Protein AF-A0A7S0IWP4-F1 (afdb_monomer_lite)

Structure (mmCIF, N/CA/C/O backbone):
data_AF-A0A7S0IWP4-F1
#
_entry.id   AF-A0A7S0IWP4-F1
#
loop_
_atom_site.group_PDB
_atom_site.id
_atom_site.type_symbol
_atom_site.label_atom_id
_atom_site.label_alt_id
_atom_site.label_comp_id
_atom_site.label_asym_id
_atom_site.label_entity_id
_atom_site.label_seq_id
_atom_site.pdbx_PDB_ins_code
_atom_site.Cartn_x
_atom_site.Cartn_y
_atom_site.Cartn_z
_atom_site.occupancy
_atom_site.B_iso_or_equiv
_atom_site.auth_seq_id
_atom_site.auth_comp_id
_atom_site.auth_asym_id
_atom_site.auth_atom_id
_atom_site.pdbx_PDB_model_num
ATOM 1 N N . ALA A 1 1 ? -5.645 -19.654 -16.269 1.00 61.12 1 ALA A N 1
ATOM 2 C CA . ALA A 1 1 ? -4.398 -18.995 -15.833 1.00 61.12 1 ALA A CA 1
ATOM 3 C C . ALA A 1 1 ? -4.780 -17.759 -15.029 1.00 61.12 1 ALA A C 1
ATOM 5 O O . ALA A 1 1 ? -5.712 -17.080 -15.443 1.00 61.12 1 ALA A O 1
ATOM 6 N N . GLY A 1 2 ? -4.152 -17.516 -13.877 1.00 79.88 2 GLY A N 1
ATOM 7 C CA . GLY A 1 2 ? -4.369 -16.285 -13.110 1.00 79.88 2 GLY A CA 1
ATOM 8 C C . GLY A 1 2 ? -3.526 -15.138 -13.669 1.00 79.88 2 GLY A C 1
ATOM 9 O O . GLY A 1 2 ? -2.443 -15.378 -14.198 1.00 79.88 2 GLY A O 1
ATOM 10 N N . SER A 1 3 ? -4.026 -13.908 -13.569 1.00 85.56 3 SER A N 1
ATOM 11 C CA . SER A 1 3 ? -3.249 -12.690 -13.808 1.00 85.56 3 SER A CA 1
ATOM 12 C C . SER A 1 3 ? -2.640 -12.207 -12.494 1.00 85.56 3 SER A C 1
ATOM 14 O O . SER A 1 3 ? -3.336 -12.160 -11.480 1.00 85.56 3 SER A O 1
ATOM 16 N N . TYR A 1 4 ? -1.366 -11.825 -12.523 1.00 89.62 4 TYR A N 1
ATOM 17 C CA . TYR A 1 4 ? -0.679 -11.214 -11.387 1.00 89.62 4 TYR A CA 1
ATOM 18 C C . TYR A 1 4 ? -0.465 -9.729 -11.655 1.00 89.62 4 TYR A C 1
ATOM 20 O O . TYR A 1 4 ? -0.148 -9.342 -12.780 1.00 89.62 4 TYR A O 1
ATOM 28 N N . SER A 1 5 ? -0.586 -8.929 -10.602 1.00 94.25 5 SER A N 1
ATOM 29 C CA . SER A 1 5 ? -0.200 -7.523 -10.603 1.00 94.25 5 SER A CA 1
ATOM 30 C C . SER A 1 5 ? 0.660 -7.239 -9.378 1.00 94.25 5 SER A C 1
ATOM 32 O O . SER A 1 5 ? 0.573 -7.933 -8.365 1.00 94.25 5 SER A O 1
ATOM 34 N N . TYR A 1 6 ? 1.488 -6.210 -9.472 1.00 95.31 6 TYR A N 1
ATOM 35 C CA . TYR A 1 6 ? 2.492 -5.860 -8.483 1.00 95.31 6 TYR A CA 1
ATOM 36 C C . TYR A 1 6 ? 2.232 -4.465 -7.925 1.00 95.31 6 TYR A C 1
ATOM 38 O O . TYR A 1 6 ? 1.879 -3.546 -8.664 1.00 95.31 6 TYR A O 1
ATOM 46 N N . LEU A 1 7 ? 2.406 -4.314 -6.615 1.00 96.25 7 LEU A N 1
ATOM 47 C CA . LEU A 1 7 ? 2.193 -3.053 -5.916 1.00 96.25 7 LEU A CA 1
ATOM 48 C C . LEU A 1 7 ? 3.301 -2.052 -6.259 1.00 96.25 7 LEU A C 1
ATOM 50 O O . LEU A 1 7 ? 4.477 -2.324 -6.014 1.00 96.25 7 LEU A O 1
ATOM 54 N N . VAL A 1 8 ? 2.918 -0.885 -6.773 1.00 97.75 8 VAL A N 1
ATOM 55 C CA . VAL A 1 8 ? 3.827 0.230 -7.049 1.00 97.75 8 VAL A CA 1
ATOM 56 C C . VAL A 1 8 ? 3.355 1.462 -6.290 1.00 97.75 8 VAL A C 1
ATOM 58 O O . VAL A 1 8 ? 2.296 2.011 -6.582 1.00 97.75 8 VAL A O 1
ATOM 61 N N . ILE A 1 9 ? 4.149 1.897 -5.317 1.00 96.12 9 ILE A N 1
ATOM 62 C CA . ILE A 1 9 ? 3.943 3.146 -4.578 1.00 96.12 9 ILE A CA 1
ATOM 63 C C . ILE A 1 9 ? 4.355 4.328 -5.454 1.00 96.12 9 ILE A C 1
ATOM 65 O O . ILE A 1 9 ? 5.438 4.323 -6.045 1.00 96.12 9 ILE A O 1
ATOM 69 N N . SER A 1 10 ? 3.482 5.328 -5.534 1.00 92.19 10 SER A N 1
ATOM 70 C CA . SER A 1 10 ? 3.659 6.535 -6.338 1.00 92.19 10 SER A CA 1
ATOM 71 C C . SER A 1 10 ? 3.935 7.756 -5.452 1.00 92.19 10 SER A C 1
ATOM 73 O O . SER A 1 10 ? 4.637 7.654 -4.451 1.00 92.19 10 SER A O 1
ATOM 75 N N . THR A 1 11 ? 3.418 8.929 -5.832 1.00 93.12 11 THR A N 1
ATOM 76 C CA . THR A 1 11 ? 3.561 10.195 -5.100 1.00 93.12 11 THR A CA 1
ATOM 77 C C . THR A 1 11 ? 3.241 10.043 -3.619 1.00 93.12 11 THR A C 1
ATOM 79 O O . THR A 1 11 ? 2.186 9.507 -3.277 1.00 93.12 11 THR A O 1
ATOM 82 N N . CYS A 1 12 ? 4.131 10.559 -2.773 1.00 92.75 12 CYS A N 1
ATOM 83 C CA . CYS A 1 12 ? 4.017 10.509 -1.324 1.00 92.75 12 CYS A CA 1
ATOM 84 C C . CYS A 1 12 ? 4.085 11.907 -0.719 1.00 92.75 12 CYS A C 1
ATOM 86 O O . CYS A 1 12 ? 4.930 12.711 -1.112 1.00 92.75 12 CYS A O 1
ATOM 88 N N . ASP A 1 13 ? 3.240 12.135 0.275 1.00 94.81 13 ASP A N 1
ATOM 89 C CA . ASP A 1 13 ? 3.350 13.205 1.254 1.00 94.81 13 ASP A CA 1
ATOM 90 C C . ASP A 1 13 ? 3.877 12.595 2.560 1.00 94.81 13 ASP A C 1
ATOM 92 O O . ASP A 1 13 ? 3.278 11.670 3.116 1.00 94.81 13 ASP A O 1
ATOM 96 N N . VAL A 1 14 ? 5.053 13.037 3.000 1.00 92.12 14 VAL A N 1
ATOM 97 C CA . VAL A 1 14 ? 5.791 12.444 4.121 1.00 92.12 14 VAL A CA 1
ATOM 98 C C . VAL A 1 14 ? 5.967 13.503 5.197 1.00 92.12 14 VAL A C 1
ATOM 100 O O . VAL A 1 14 ? 6.360 14.632 4.904 1.00 92.12 14 VAL A O 1
ATOM 103 N N . SER A 1 15 ? 5.711 13.129 6.451 1.00 88.81 15 SER A N 1
ATOM 104 C CA . SER A 1 15 ? 5.910 14.003 7.603 1.00 88.81 15 SER A C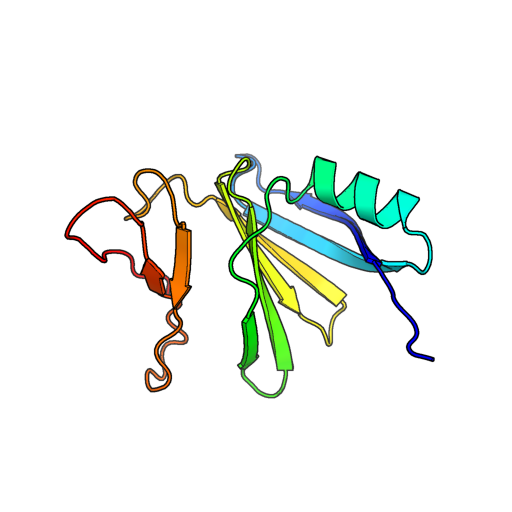A 1
ATOM 105 C C . SER A 1 15 ? 7.354 14.514 7.675 1.00 88.81 15 SER A C 1
ATOM 107 O O . SER A 1 15 ? 8.295 13.846 7.243 1.00 88.81 15 SER A O 1
ATOM 109 N N . GLY A 1 16 ? 7.558 15.692 8.273 1.00 85.94 16 GLY A N 1
ATOM 110 C CA . GLY A 1 16 ? 8.892 16.299 8.378 1.00 85.94 16 GLY A CA 1
ATOM 111 C C . GLY A 1 16 ? 9.924 15.445 9.131 1.00 85.94 16 GLY A C 1
ATOM 112 O O . GLY A 1 16 ? 11.122 15.608 8.916 1.00 85.94 16 GLY A O 1
ATOM 113 N N . ASP A 1 17 ? 9.475 14.515 9.980 1.00 83.12 17 ASP A N 1
ATOM 114 C CA . ASP A 1 17 ? 10.320 13.550 10.694 1.00 83.12 17 ASP A CA 1
ATOM 115 C C . ASP A 1 17 ? 10.503 12.208 9.952 1.00 83.12 17 ASP A C 1
ATOM 117 O O . ASP A 1 17 ? 11.236 11.338 10.422 1.00 83.12 17 ASP A O 1
ATOM 121 N N . GLY A 1 18 ? 9.848 12.016 8.801 1.00 84.75 18 GLY A N 1
ATOM 122 C CA . GLY A 1 18 ? 9.942 10.807 7.981 1.00 84.75 18 GLY A CA 1
ATOM 123 C C . GLY A 1 18 ? 9.305 9.555 8.591 1.00 84.75 18 GLY A C 1
ATOM 124 O O . GLY A 1 18 ? 9.473 8.454 8.044 1.00 84.75 18 GLY A O 1
ATOM 125 N N . LYS A 1 19 ? 8.606 9.698 9.724 1.00 82.88 19 LYS A N 1
ATOM 126 C CA . LYS A 1 19 ? 8.025 8.578 10.471 1.00 82.88 19 LYS A CA 1
ATOM 127 C C . LYS A 1 19 ? 6.639 8.201 9.993 1.00 82.88 19 LYS A C 1
ATOM 129 O O . LYS A 1 19 ? 6.246 7.062 10.208 1.00 82.88 19 LYS A O 1
ATOM 134 N N . SER A 1 20 ? 5.912 9.092 9.340 1.00 87.06 20 SER A N 1
ATOM 135 C CA . SER A 1 20 ? 4.599 8.788 8.787 1.00 87.06 20 SER A CA 1
ATOM 136 C C . SER A 1 20 ? 4.393 9.472 7.446 1.00 87.06 20 SER A C 1
ATOM 138 O O . SER A 1 20 ? 5.161 10.340 7.028 1.00 87.06 20 SER A O 1
ATOM 140 N N . GLY A 1 21 ? 3.372 9.037 6.725 1.00 92.12 21 GLY A N 1
ATOM 141 C CA . GLY A 1 21 ? 3.015 9.656 5.464 1.00 92.12 21 GLY A CA 1
ATOM 142 C C . GLY A 1 21 ? 1.881 8.936 4.764 1.00 92.12 21 GLY A C 1
ATOM 143 O O . GLY A 1 21 ? 1.449 7.854 5.173 1.00 92.12 21 GLY A O 1
ATOM 144 N N . SER A 1 22 ? 1.431 9.556 3.682 1.00 94.12 22 SER A N 1
ATOM 145 C CA . SER A 1 22 ? 0.432 9.012 2.777 1.00 94.12 22 SER A CA 1
ATOM 146 C C . SER A 1 22 ? 0.978 9.008 1.357 1.00 94.12 22 SER A C 1
ATOM 148 O O . SER A 1 22 ? 1.630 9.956 0.928 1.00 94.12 22 SER A O 1
ATOM 150 N N . CYS A 1 23 ? 0.726 7.938 0.618 1.00 96.12 23 CYS A N 1
ATOM 151 C CA . CYS A 1 23 ? 1.132 7.796 -0.769 1.00 96.12 23 CYS A CA 1
ATOM 152 C C . CYS A 1 23 ? -0.041 7.331 -1.628 1.00 96.12 23 CYS A C 1
ATOM 154 O O . CYS A 1 23 ? -0.945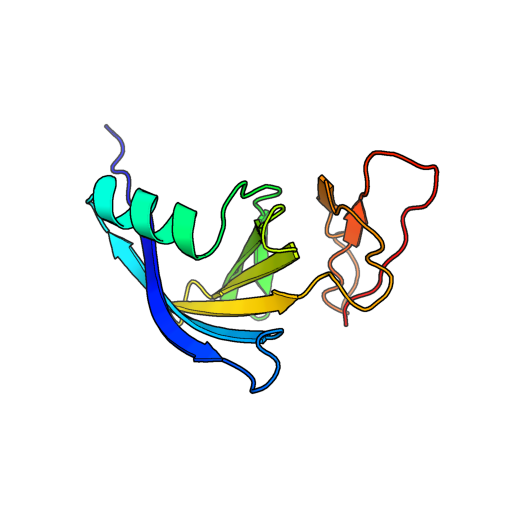 6.649 -1.152 1.00 96.12 23 CYS A O 1
ATOM 156 N N . GLY A 1 24 ? 0.012 7.611 -2.926 1.00 97.25 24 GLY A N 1
ATOM 157 C CA . GLY A 1 24 ? -0.758 6.837 -3.900 1.00 97.25 24 GLY A CA 1
ATOM 158 C C . GLY A 1 24 ? -0.107 5.475 -4.155 1.00 97.25 24 GLY A C 1
ATOM 159 O O . GLY A 1 24 ? 1.099 5.302 -3.944 1.00 97.25 24 GLY A O 1
ATOM 160 N N . PHE A 1 25 ? -0.882 4.512 -4.647 1.00 97.12 25 PHE A N 1
ATOM 161 C CA . PHE A 1 25 ? -0.330 3.293 -5.230 1.00 97.12 25 PHE A CA 1
ATOM 162 C C . PHE A 1 25 ? -1.119 2.842 -6.457 1.00 97.12 25 PHE A C 1
ATOM 164 O O . PHE A 1 25 ? -2.283 3.187 -6.638 1.00 97.12 25 PHE A O 1
ATOM 171 N N . VAL A 1 26 ? -0.484 2.024 -7.292 1.00 96.69 26 VAL A N 1
ATOM 172 C CA . VAL A 1 26 ? -1.110 1.372 -8.445 1.00 96.69 26 VAL A CA 1
ATOM 173 C C . VAL A 1 26 ? -0.709 -0.098 -8.527 1.00 96.69 26 VAL A C 1
ATOM 175 O O . VAL A 1 26 ? 0.315 -0.515 -7.981 1.00 96.69 26 VAL A O 1
ATOM 178 N N . TRP A 1 27 ? -1.516 -0.884 -9.236 1.00 95.44 27 TRP A N 1
ATOM 179 C CA . TRP A 1 27 ? -1.213 -2.271 -9.578 1.00 95.44 27 TRP A CA 1
ATOM 180 C C . TRP A 1 27 ? -0.594 -2.325 -10.978 1.00 95.44 27 TRP A C 1
ATOM 182 O O . TRP A 1 27 ? -1.285 -2.106 -11.971 1.00 95.44 27 TRP A O 1
ATOM 192 N N . SER A 1 28 ? 0.705 -2.605 -11.065 1.00 95.94 28 SER A N 1
ATOM 193 C CA . SER A 1 28 ? 1.428 -2.743 -12.336 1.00 95.94 28 SER A CA 1
ATOM 194 C C . SER A 1 28 ? 1.459 -4.199 -12.798 1.00 95.94 28 SER A C 1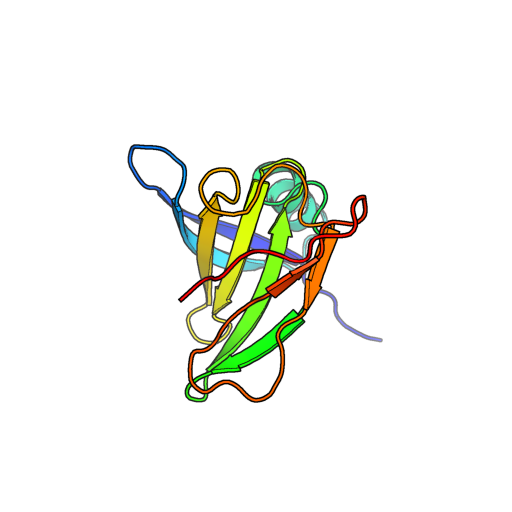
ATOM 196 O O . SER A 1 28 ? 1.597 -5.105 -11.984 1.00 95.94 28 SER A O 1
ATOM 198 N N . ALA A 1 29 ? 1.396 -4.450 -14.105 1.00 95.81 29 ALA A N 1
ATOM 199 C CA . ALA A 1 29 ? 1.670 -5.780 -14.663 1.00 95.81 29 ALA A CA 1
ATOM 200 C C . ALA A 1 29 ? 3.183 -6.089 -14.743 1.00 95.81 29 ALA A C 1
ATOM 202 O O . ALA A 1 29 ? 3.580 -7.224 -15.005 1.00 95.81 29 ALA A O 1
ATOM 203 N N . SER A 1 30 ? 4.039 -5.085 -14.523 1.00 96.12 30 SER A N 1
ATOM 204 C CA . SER A 1 30 ? 5.495 -5.217 -14.562 1.00 96.12 30 SER A CA 1
ATOM 205 C C . SER A 1 30 ? 6.037 -5.698 -13.218 1.00 96.12 30 SER A C 1
ATOM 207 O O . SER A 1 30 ? 5.976 -4.989 -12.211 1.00 96.12 30 SER A O 1
ATOM 209 N N . TYR A 1 31 ? 6.643 -6.886 -13.217 1.00 95.38 31 TYR A N 1
ATOM 210 C CA . TYR A 1 31 ? 7.383 -7.390 -12.057 1.00 95.38 31 TYR A CA 1
ATOM 211 C C . TYR A 1 31 ? 8.519 -6.443 -11.652 1.00 95.38 31 TYR A C 1
ATOM 213 O O . TYR A 1 31 ? 8.771 -6.254 -10.465 1.00 95.38 31 TYR A O 1
ATOM 221 N N . ALA A 1 32 ? 9.203 -5.840 -12.630 1.00 96.94 32 ALA A N 1
ATOM 222 C CA . ALA A 1 32 ? 10.348 -4.973 -12.374 1.00 96.94 32 ALA A CA 1
ATOM 223 C C . ALA A 1 32 ? 9.948 -3.721 -11.577 1.00 96.94 32 ALA A C 1
ATOM 225 O O . ALA A 1 32 ? 10.629 -3.377 -10.610 1.00 96.94 32 ALA A O 1
ATOM 226 N N . ASP A 1 33 ? 8.817 -3.101 -11.923 1.00 96.62 33 ASP A N 1
ATOM 227 C CA . ASP A 1 33 ? 8.310 -1.910 -11.228 1.00 96.62 33 ASP A CA 1
ATOM 228 C C . ASP A 1 33 ? 7.919 -2.259 -9.791 1.00 96.62 33 ASP A C 1
ATOM 230 O O . ASP A 1 33 ? 8.291 -1.564 -8.843 1.00 96.62 33 ASP A O 1
ATOM 234 N N . GLY A 1 34 ? 7.222 -3.386 -9.621 1.00 96.00 34 GLY A N 1
ATOM 235 C CA . GLY A 1 34 ? 6.853 -3.907 -8.310 1.00 96.00 34 GLY A CA 1
ATOM 236 C C . GLY A 1 34 ? 8.063 -4.223 -7.437 1.00 96.00 34 GLY A C 1
ATOM 237 O O . GLY A 1 34 ? 8.107 -3.849 -6.268 1.00 96.00 34 GLY A O 1
ATOM 238 N N . ALA A 1 35 ? 9.082 -4.867 -8.007 1.00 95.81 35 ALA A N 1
ATOM 239 C CA . ALA A 1 35 ? 10.314 -5.196 -7.299 1.00 95.81 35 ALA A CA 1
ATOM 240 C C . ALA A 1 35 ? 11.101 -3.939 -6.895 1.00 95.81 35 ALA A C 1
ATOM 242 O O . ALA A 1 35 ? 11.650 -3.887 -5.791 1.00 95.81 35 ALA A O 1
ATOM 243 N N . ALA A 1 36 ? 11.150 -2.919 -7.758 1.00 96.44 36 ALA A N 1
ATOM 244 C CA . ALA A 1 36 ? 11.764 -1.634 -7.436 1.00 96.44 36 ALA A CA 1
ATOM 245 C C . ALA A 1 36 ? 11.011 -0.930 -6.297 1.00 96.44 36 ALA A C 1
ATOM 247 O O . ALA A 1 36 ? 11.632 -0.503 -5.321 1.00 96.44 36 ALA A O 1
ATOM 248 N N . SER A 1 37 ? 9.677 -0.897 -6.374 1.00 95.81 37 SER A N 1
ATOM 249 C CA . SER A 1 37 ? 8.839 -0.305 -5.333 1.00 95.81 37 SER A CA 1
ATOM 250 C C . SER A 1 37 ? 8.996 -1.024 -3.991 1.00 95.81 37 SER A C 1
ATOM 252 O O . SER A 1 37 ? 9.219 -0.378 -2.968 1.00 95.81 37 SER A O 1
ATOM 254 N N . ALA A 1 38 ? 9.002 -2.360 -4.001 1.00 94.44 38 ALA A N 1
ATOM 255 C CA . ALA A 1 38 ? 9.194 -3.174 -2.807 1.00 94.44 38 ALA A CA 1
ATOM 256 C C . ALA A 1 38 ? 10.534 -2.900 -2.119 1.00 94.44 38 ALA A C 1
ATOM 258 O O . ALA A 1 38 ? 10.571 -2.669 -0.913 1.00 94.44 38 ALA A O 1
ATOM 259 N N . ARG A 1 39 ? 11.638 -2.858 -2.878 1.00 94.25 39 ARG A N 1
ATOM 260 C CA . ARG A 1 39 ? 12.974 -2.544 -2.335 1.00 94.25 39 ARG A CA 1
ATOM 261 C C . ARG A 1 39 ? 13.027 -1.163 -1.691 1.00 94.25 39 ARG A C 1
ATOM 263 O O . ARG A 1 39 ? 13.712 -0.975 -0.688 1.00 94.25 39 ARG A O 1
ATOM 270 N N . GLN A 1 40 ? 12.320 -0.198 -2.268 1.00 92.38 40 GLN A N 1
ATOM 271 C CA . GLN A 1 40 ? 12.317 1.168 -1.770 1.00 92.38 40 GLN A CA 1
ATOM 272 C C . GLN A 1 40 ? 11.460 1.312 -0.506 1.00 92.38 40 GLN A C 1
ATOM 274 O O . GLN A 1 40 ? 11.942 1.835 0.505 1.00 92.38 40 GLN A O 1
ATOM 279 N N . TRP A 1 41 ? 10.214 0.840 -0.560 1.00 91.00 41 TRP A N 1
ATOM 280 C CA . TRP A 1 41 ? 9.172 1.188 0.406 1.00 91.00 41 TRP A CA 1
ATOM 281 C C . TRP A 1 41 ? 8.938 0.126 1.475 1.00 91.00 41 TRP A C 1
ATOM 283 O O . TRP A 1 41 ? 8.717 0.467 2.638 1.00 91.00 41 TRP A O 1
ATOM 293 N N . PHE A 1 42 ? 9.030 -1.151 1.112 1.00 91.25 42 PHE A N 1
ATOM 294 C CA . PHE A 1 42 ? 8.705 -2.263 2.002 1.00 91.25 42 PHE A CA 1
ATOM 295 C C . PHE A 1 42 ? 9.669 -3.460 1.884 1.00 91.25 42 PHE A C 1
ATOM 297 O O . PHE A 1 42 ? 9.244 -4.592 1.642 1.00 91.25 42 PHE A O 1
ATOM 304 N N . PRO A 1 43 ? 10.987 -3.248 2.064 1.00 91.25 43 PRO A N 1
ATOM 305 C CA . PRO A 1 43 ? 11.950 -4.342 2.094 1.00 91.25 43 PRO A CA 1
ATOM 306 C C . PRO A 1 43 ? 11.663 -5.304 3.255 1.00 91.25 43 PRO A C 1
ATOM 308 O O . PRO A 1 43 ? 11.418 -4.878 4.386 1.00 91.25 43 PRO A O 1
ATOM 311 N N . LYS A 1 44 ? 11.745 -6.610 2.965 1.00 88.81 44 LYS A N 1
ATOM 312 C CA . LYS A 1 44 ? 11.404 -7.696 3.903 1.00 88.81 44 LYS A CA 1
ATOM 313 C C . LYS A 1 44 ? 9.986 -7.523 4.461 1.00 88.81 44 LYS A C 1
ATOM 315 O O . LYS A 1 44 ? 9.791 -7.413 5.672 1.00 88.81 44 LYS A O 1
ATOM 320 N N . ALA A 1 45 ? 9.022 -7.416 3.545 1.00 87.00 45 ALA A N 1
ATOM 321 C CA . ALA A 1 45 ? 7.619 -7.314 3.903 1.00 87.00 45 ALA A CA 1
ATOM 322 C C . ALA A 1 45 ? 7.099 -8.628 4.495 1.00 87.00 45 ALA A C 1
ATOM 324 O O . ALA A 1 45 ? 7.357 -9.695 3.938 1.00 87.00 45 ALA A O 1
ATOM 325 N N . GLU A 1 46 ? 6.348 -8.542 5.590 1.00 81.25 46 GLU A N 1
ATOM 326 C CA . GLU A 1 46 ? 5.763 -9.693 6.283 1.00 81.25 46 GLU A CA 1
ATOM 327 C C . GLU A 1 46 ? 4.370 -9.370 6.842 1.00 81.25 46 GLU A C 1
ATOM 329 O O . GLU A 1 46 ? 3.959 -8.209 6.898 1.00 81.25 46 GLU A O 1
ATOM 334 N N . GLY A 1 47 ? 3.641 -10.415 7.251 1.00 77.50 47 GLY A N 1
ATOM 335 C CA . GLY A 1 47 ? 2.368 -10.276 7.961 1.00 77.50 47 GLY A CA 1
ATOM 336 C C . GLY A 1 47 ? 1.265 -9.619 7.133 1.00 77.50 47 GLY A C 1
ATOM 337 O O . GLY A 1 47 ? 0.662 -8.656 7.589 1.00 77.50 47 GLY A O 1
ATOM 338 N N . ILE A 1 48 ? 1.026 -10.110 5.913 1.00 82.81 48 ILE A N 1
ATOM 339 C CA . ILE A 1 48 ? -0.063 -9.606 5.075 1.00 82.81 48 ILE A CA 1
ATOM 340 C C . ILE A 1 48 ? -1.425 -10.032 5.635 1.00 82.81 48 ILE A C 1
ATOM 342 O O . ILE A 1 48 ? -1.649 -11.215 5.886 1.00 82.81 48 ILE A O 1
ATOM 346 N N . ASP A 1 49 ? -2.334 -9.077 5.798 1.00 85.12 49 ASP A N 1
ATOM 347 C CA . ASP A 1 49 ? -3.716 -9.323 6.213 1.00 85.12 49 ASP A CA 1
ATOM 348 C C . ASP A 1 49 ? -4.680 -8.387 5.475 1.00 85.12 49 ASP A C 1
ATOM 350 O O . ASP A 1 49 ? -4.295 -7.308 5.017 1.00 85.12 49 ASP A O 1
ATOM 354 N N . THR A 1 50 ? -5.942 -8.787 5.343 1.00 85.44 50 THR A N 1
ATOM 355 C CA . THR A 1 50 ? -6.986 -7.983 4.698 1.00 85.44 50 THR A CA 1
ATOM 356 C C . THR A 1 50 ? -8.205 -7.863 5.593 1.00 85.44 50 THR A C 1
ATOM 358 O O . THR A 1 50 ? -8.754 -8.870 6.034 1.00 85.44 50 THR A O 1
ATOM 361 N N . ARG A 1 51 ? -8.695 -6.637 5.796 1.00 82.81 51 ARG A N 1
ATOM 362 C CA . ARG A 1 51 ? -9.890 -6.372 6.603 1.00 82.81 51 ARG A CA 1
ATOM 363 C C . ARG A 1 51 ? -10.785 -5.344 5.938 1.00 82.81 51 ARG A C 1
ATOM 365 O O . ARG A 1 51 ? -10.307 -4.364 5.381 1.00 82.81 51 ARG A O 1
ATOM 372 N N . THR A 1 52 ? -12.090 -5.534 6.062 1.00 85.44 52 THR A N 1
ATOM 373 C CA . THR A 1 52 ? -13.074 -4.512 5.703 1.00 85.44 52 THR A CA 1
ATOM 374 C C . THR A 1 52 ? -13.431 -3.705 6.947 1.00 85.44 52 THR A C 1
ATOM 376 O O . THR A 1 52 ? -13.914 -4.267 7.929 1.00 85.44 52 THR A O 1
ATOM 379 N N . VAL A 1 53 ? -13.169 -2.399 6.911 1.00 79.00 53 VAL A N 1
ATOM 380 C CA . VAL A 1 53 ? -13.485 -1.433 7.976 1.00 79.00 53 VAL A CA 1
ATOM 381 C C . VAL A 1 53 ? -14.368 -0.358 7.360 1.00 79.00 53 VAL A C 1
ATOM 383 O O . VAL A 1 53 ? -14.028 0.170 6.303 1.00 79.00 53 VAL A O 1
ATOM 386 N N . ASP A 1 54 ? -15.524 -0.094 7.967 1.00 84.62 54 ASP A N 1
ATOM 387 C CA . ASP A 1 54 ? -16.518 0.866 7.464 1.00 84.62 54 ASP A CA 1
ATOM 388 C C . ASP A 1 54 ? -16.900 0.640 5.987 1.00 84.62 54 ASP A C 1
ATOM 390 O O . ASP A 1 54 ? -17.053 1.570 5.200 1.00 84.62 54 ASP A O 1
ATOM 394 N N . GLY A 1 55 ? -17.013 -0.631 5.583 1.00 87.81 55 GLY A N 1
ATOM 395 C CA . GLY A 1 55 ? -17.345 -1.025 4.207 1.00 87.81 55 GLY A CA 1
ATOM 396 C C . GLY A 1 55 ? -16.188 -0.930 3.205 1.00 87.81 55 GLY A C 1
ATOM 397 O O . GLY A 1 55 ? -16.377 -1.256 2.035 1.00 87.81 55 GLY A O 1
ATOM 398 N N . VAL A 1 56 ? -14.987 -0.543 3.642 1.00 87.69 56 VAL A N 1
ATOM 399 C CA . VAL A 1 56 ? -13.807 -0.391 2.784 1.00 87.69 56 VAL A CA 1
ATOM 400 C C . VAL A 1 56 ? -12.778 -1.476 3.082 1.00 87.69 56 VAL A C 1
ATOM 402 O O . VAL A 1 56 ? -12.308 -1.606 4.213 1.00 87.69 56 VAL A O 1
ATOM 405 N N . SER A 1 57 ? -12.394 -2.246 2.062 1.00 90.81 57 SER A N 1
ATOM 406 C CA . SER A 1 57 ? -11.323 -3.238 2.183 1.00 90.81 57 SER A CA 1
ATOM 407 C C . SER A 1 57 ? -9.956 -2.567 2.270 1.00 90.81 57 SER A C 1
ATOM 409 O O . SER A 1 57 ? -9.585 -1.734 1.438 1.00 90.81 57 SER A O 1
ATOM 411 N N . ARG A 1 58 ? -9.197 -2.970 3.283 1.00 91.62 58 ARG A N 1
ATOM 412 C CA . ARG A 1 58 ? -7.840 -2.528 3.561 1.00 91.62 58 ARG A CA 1
ATOM 413 C C . ARG A 1 58 ? -6.902 -3.722 3.618 1.00 91.62 58 ARG A C 1
ATOM 415 O O . ARG A 1 58 ? -7.299 -4.794 4.072 1.00 91.62 58 ARG A O 1
ATOM 422 N N . LEU A 1 59 ? -5.673 -3.524 3.162 1.00 91.38 59 LEU A N 1
ATOM 423 C CA . LEU A 1 59 ? -4.607 -4.520 3.196 1.00 91.38 59 LEU A CA 1
ATOM 424 C C . LEU A 1 59 ? -3.477 -3.994 4.080 1.00 91.38 59 LEU A C 1
ATOM 426 O O . LEU A 1 59 ? -2.990 -2.887 3.873 1.00 91.38 59 LEU A O 1
ATOM 430 N N . TYR A 1 60 ? -3.084 -4.786 5.066 1.00 88.12 60 TYR A N 1
ATOM 431 C CA . TYR A 1 60 ? -2.103 -4.452 6.090 1.00 88.12 60 TYR A CA 1
ATOM 432 C C . TYR A 1 60 ? -0.863 -5.312 5.892 1.00 88.12 60 TYR A C 1
ATOM 434 O O . TYR A 1 60 ? -0.989 -6.499 5.604 1.00 88.12 60 TYR A O 1
ATOM 442 N N . PHE A 1 61 ? 0.323 -4.730 6.040 1.00 87.81 61 PHE A N 1
ATOM 443 C CA . PHE A 1 61 ? 1.586 -5.469 6.110 1.00 87.81 61 PHE A CA 1
ATOM 444 C C . PHE A 1 61 ? 2.671 -4.622 6.771 1.00 87.81 61 PHE A C 1
ATOM 446 O O . PHE A 1 61 ? 2.564 -3.398 6.851 1.00 87.81 61 PHE A O 1
ATOM 453 N N . VAL A 1 62 ? 3.742 -5.262 7.231 1.00 86.00 62 VAL A N 1
ATOM 454 C CA . VAL A 1 62 ? 4.891 -4.575 7.834 1.00 86.00 62 VAL A CA 1
ATOM 455 C C . VAL A 1 62 ? 6.117 -4.647 6.944 1.00 86.00 62 VAL A C 1
ATOM 457 O O . VAL A 1 62 ? 6.317 -5.624 6.236 1.00 86.00 62 VAL A O 1
ATOM 460 N N . SER A 1 63 ? 6.967 -3.626 7.019 1.00 88.38 63 SER A N 1
ATOM 461 C CA . SER A 1 63 ? 8.325 -3.614 6.475 1.00 88.38 63 SER A CA 1
ATOM 462 C C . SER A 1 63 ? 9.319 -3.757 7.619 1.00 88.38 63 SER A C 1
ATOM 464 O O . SER A 1 63 ? 9.534 -2.808 8.382 1.00 88.38 63 SER A O 1
ATOM 466 N N . LYS A 1 64 ? 9.938 -4.936 7.755 1.00 81.12 64 LYS A N 1
ATOM 467 C CA . LYS A 1 64 ? 10.841 -5.219 8.884 1.00 81.12 64 LYS A CA 1
ATOM 468 C C . LYS A 1 64 ? 12.107 -4.382 8.866 1.00 81.12 64 LYS A C 1
ATOM 470 O O . LY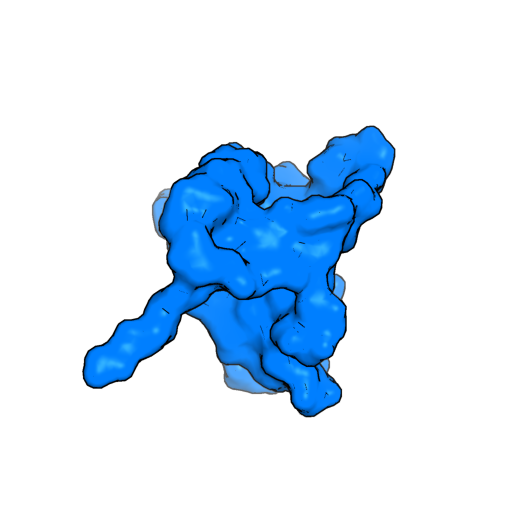S A 1 64 ? 12.616 -4.009 9.923 1.00 81.12 64 LYS A O 1
ATOM 475 N N . GLU A 1 65 ? 12.628 -4.103 7.677 1.00 83.81 65 GLU A N 1
ATOM 476 C CA . GLU A 1 65 ? 13.868 -3.347 7.536 1.00 83.81 65 GLU A CA 1
ATOM 477 C C . GLU A 1 65 ? 13.634 -1.839 7.660 1.00 83.81 65 GLU A C 1
ATOM 479 O O . GLU A 1 65 ? 14.469 -1.150 8.237 1.00 83.81 65 GLU A O 1
ATOM 484 N N . ARG A 1 66 ? 12.481 -1.322 7.207 1.00 81.44 66 ARG A N 1
ATOM 485 C CA . ARG A 1 66 ? 12.127 0.097 7.411 1.00 81.44 66 ARG A CA 1
ATOM 486 C C . ARG A 1 66 ? 11.459 0.382 8.749 1.00 81.44 66 ARG A C 1
ATOM 488 O O . ARG A 1 66 ? 11.254 1.556 9.037 1.00 81.44 66 ARG A O 1
ATOM 495 N N . LYS A 1 67 ? 11.094 -0.652 9.515 1.00 82.88 67 LYS A N 1
ATOM 496 C CA . LYS A 1 67 ? 10.335 -0.534 10.768 1.00 82.88 67 LYS A CA 1
ATOM 497 C C . LYS A 1 67 ? 9.055 0.277 10.548 1.00 82.88 67 LYS A C 1
ATOM 499 O O . LYS A 1 67 ? 8.871 1.342 11.132 1.00 82.88 67 LYS A O 1
ATOM 504 N N . ARG A 1 68 ? 8.213 -0.179 9.613 1.00 84.25 68 ARG A N 1
ATOM 505 C CA . ARG A 1 68 ? 6.965 0.505 9.228 1.00 84.25 68 ARG A CA 1
ATOM 506 C C . ARG A 1 68 ? 5.785 -0.451 9.159 1.00 84.25 68 ARG A C 1
ATOM 508 O O . ARG A 1 68 ? 5.934 -1.550 8.629 1.00 84.25 68 ARG A O 1
ATOM 515 N N . LEU A 1 69 ? 4.624 0.013 9.607 1.00 87.06 69 LEU A N 1
ATOM 516 C CA . LEU A 1 69 ? 3.322 -0.535 9.233 1.00 87.06 69 LEU A CA 1
ATOM 517 C C . LEU A 1 69 ? 2.848 0.161 7.955 1.00 87.06 69 LEU A C 1
ATOM 519 O O . LEU A 1 69 ? 2.984 1.377 7.834 1.00 87.06 69 LEU A O 1
ATOM 523 N N . LEU A 1 70 ? 2.309 -0.608 7.014 1.00 90.12 70 LEU A N 1
ATOM 524 C CA . LEU A 1 70 ? 1.742 -0.138 5.758 1.00 90.12 70 LEU A CA 1
ATOM 525 C C . LEU A 1 70 ? 0.281 -0.584 5.667 1.00 90.12 70 LEU A C 1
ATOM 527 O O . LEU A 1 70 ? -0.028 -1.759 5.879 1.00 90.12 70 LEU A O 1
ATOM 531 N N . ILE A 1 71 ? -0.605 0.358 5.349 1.00 92.94 71 ILE A N 1
ATOM 532 C CA . ILE A 1 71 ? -2.050 0.145 5.248 1.00 92.94 71 ILE A CA 1
ATOM 533 C C . ILE A 1 71 ? -2.521 0.663 3.894 1.00 92.94 71 ILE A C 1
ATOM 535 O O . ILE A 1 71 ? -2.482 1.860 3.625 1.00 92.94 71 ILE A O 1
ATOM 539 N N . LEU A 1 72 ? -2.978 -0.233 3.028 1.00 94.75 72 LEU A N 1
ATOM 540 C CA . LEU A 1 72 ? -3.528 0.109 1.720 1.00 94.75 72 LEU A CA 1
ATOM 541 C C . LEU A 1 72 ? -5.035 0.202 1.839 1.00 94.75 72 LEU A C 1
ATOM 543 O O . LEU A 1 72 ? -5.684 -0.779 2.188 1.00 94.75 72 LEU A O 1
ATOM 547 N N . ASN A 1 73 ? -5.601 1.338 1.464 1.00 94.38 73 ASN A N 1
ATOM 548 C CA . ASN A 1 73 ? -7.017 1.462 1.176 1.00 94.38 73 ASN A CA 1
ATOM 549 C C . ASN A 1 73 ? -7.258 1.079 -0.290 1.00 94.38 73 ASN A C 1
ATOM 551 O O . ASN A 1 73 ? -6.831 1.779 -1.211 1.00 94.38 73 ASN A O 1
ATOM 555 N N . LEU A 1 74 ? -7.936 -0.049 -0.509 1.00 93.50 74 LEU A N 1
ATOM 556 C CA . LEU A 1 74 ? -8.143 -0.595 -1.851 1.00 93.50 74 LEU A CA 1
ATOM 557 C C . LEU A 1 74 ? -9.214 0.162 -2.649 1.00 93.50 74 LEU A C 1
ATOM 559 O O . LEU A 1 74 ? -9.253 0.025 -3.868 1.00 93.50 74 LEU A O 1
ATOM 563 N N . ALA A 1 75 ? -10.057 0.963 -1.986 1.00 93.50 75 ALA A N 1
ATOM 564 C CA . ALA A 1 75 ? -11.070 1.779 -2.650 1.00 93.50 75 ALA A CA 1
ATOM 565 C C . ALA A 1 75 ? -10.489 3.102 -3.169 1.00 93.50 75 ALA A C 1
ATOM 567 O O . ALA A 1 75 ? -10.756 3.483 -4.304 1.00 93.50 75 ALA A O 1
ATOM 568 N N . SER A 1 76 ? -9.682 3.794 -2.359 1.00 94.88 76 SER A N 1
ATOM 569 C CA . SER A 1 76 ? -9.069 5.076 -2.741 1.00 94.88 76 SER A CA 1
ATOM 570 C C . SER A 1 76 ? -7.708 4.935 -3.424 1.00 94.88 76 SER A C 1
ATOM 572 O O . SER A 1 76 ? -7.174 5.929 -3.906 1.00 94.88 76 SER A O 1
ATOM 574 N N . MET A 1 77 ? -7.137 3.727 -3.464 1.00 95.69 77 MET A N 1
ATOM 575 C CA . MET A 1 77 ? -5.778 3.470 -3.958 1.00 95.69 77 MET A CA 1
ATOM 576 C C . MET A 1 77 ? -4.707 4.302 -3.234 1.00 95.69 77 MET A C 1
ATOM 578 O O . MET A 1 77 ? -3.739 4.779 -3.830 1.00 95.69 77 MET A O 1
ATOM 582 N N . THR A 1 78 ? -4.884 4.468 -1.922 1.00 95.88 78 THR A N 1
ATOM 583 C CA . THR A 1 78 ? -3.954 5.196 -1.053 1.00 95.88 78 THR A CA 1
ATOM 584 C C . THR A 1 78 ? -3.291 4.262 -0.051 1.00 95.88 78 THR A C 1
ATOM 586 O O . THR A 1 78 ? -3.928 3.372 0.509 1.00 95.88 78 THR A O 1
ATOM 589 N N . LEU A 1 79 ? -2.006 4.478 0.186 1.00 93.81 79 LEU A N 1
ATOM 590 C CA . LEU A 1 79 ? -1.205 3.848 1.223 1.00 93.81 79 LEU A CA 1
ATOM 591 C C . LEU A 1 79 ? -1.021 4.854 2.359 1.00 93.81 79 LEU A C 1
ATOM 593 O O . LEU A 1 79 ? -0.603 5.981 2.115 1.00 93.81 79 LEU A O 1
ATOM 597 N N . GLU A 1 80 ? -1.233 4.423 3.591 1.00 93.62 80 GLU A N 1
ATOM 598 C CA . GLU A 1 80 ? -0.760 5.114 4.788 1.00 93.62 80 GLU A CA 1
ATOM 599 C C . GLU A 1 80 ? 0.367 4.298 5.416 1.00 93.62 80 GLU A C 1
ATOM 601 O O . GLU A 1 80 ? 0.309 3.064 5.445 1.00 93.62 80 GLU A O 1
ATOM 606 N N . PHE A 1 81 ? 1.403 4.971 5.914 1.00 89.69 81 PHE A N 1
ATOM 607 C CA . PHE A 1 81 ? 2.452 4.308 6.677 1.00 89.69 81 PHE A CA 1
ATOM 608 C C . PHE A 1 81 ? 2.801 5.064 7.950 1.00 89.69 81 PHE A C 1
ATOM 610 O O . PHE A 1 81 ? 2.720 6.292 8.023 1.00 89.69 81 PHE A O 1
ATOM 617 N N . SER A 1 82 ? 3.256 4.309 8.943 1.00 83.75 82 SER A N 1
ATOM 618 C CA . SER A 1 82 ? 3.760 4.832 10.207 1.00 83.75 82 SER A CA 1
ATOM 619 C C . SER A 1 82 ? 4.943 4.001 10.701 1.00 83.75 82 SER A C 1
ATOM 621 O O . SER A 1 82 ? 5.044 2.800 10.442 1.00 83.75 82 SER A O 1
ATOM 623 N N . SER A 1 83 ? 5.884 4.662 11.370 1.00 79.94 83 SER A N 1
ATOM 624 C CA . SER A 1 83 ? 7.056 4.049 11.980 1.00 79.94 83 SER A CA 1
ATOM 625 C C . SER A 1 83 ? 6.633 3.204 13.174 1.00 79.94 83 SER A C 1
ATOM 627 O O . SER A 1 83 ? 5.831 3.628 14.002 1.00 79.94 83 SER A O 1
ATOM 629 N N . THR A 1 84 ? 7.236 2.030 13.286 1.00 70.12 84 THR A N 1
ATOM 630 C CA . THR A 1 84 ? 7.119 1.138 14.437 1.00 70.12 84 THR A CA 1
ATOM 631 C C . THR A 1 84 ? 8.302 1.325 15.397 1.00 70.12 84 THR A C 1
ATOM 633 O O . THR A 1 84 ? 8.573 0.433 16.181 1.00 70.12 84 THR A O 1
ATOM 636 N N . GLU A 1 85 ? 9.083 2.412 15.316 1.00 61.59 85 GLU A N 1
ATOM 637 C CA . GLU A 1 85 ? 10.270 2.624 16.176 1.00 61.59 85 GLU A CA 1
ATOM 638 C C . GLU A 1 85 ? 9.968 3.400 17.469 1.00 61.59 85 GLU A C 1
ATOM 640 O O . GLU A 1 85 ? 10.837 3.532 18.328 1.00 61.59 85 GLU A O 1
ATOM 645 N N . SER A 1 86 ? 8.752 3.926 17.642 1.00 49.09 86 SER A N 1
ATOM 646 C CA . SER A 1 86 ? 8.350 4.627 18.870 1.00 49.09 86 SER A CA 1
ATOM 647 C C . SER A 1 86 ? 6.952 4.215 19.324 1.00 49.09 86 SER A C 1
ATOM 649 O O . SER A 1 86 ? 6.017 4.235 18.529 1.00 49.09 86 SER A O 1
ATOM 651 N N . GLY A 1 87 ? 6.827 3.853 20.605 1.00 49.91 87 GLY A N 1
ATOM 652 C CA . GLY A 1 87 ? 5.672 3.160 21.191 1.00 49.91 87 GLY A CA 1
ATOM 653 C C . GLY A 1 87 ? 6.104 1.810 21.778 1.00 49.91 87 GLY A C 1
ATOM 654 O O . GLY A 1 87 ? 7.298 1.558 21.902 1.00 49.91 87 GLY A O 1
ATOM 655 N N . ALA A 1 88 ? 5.168 0.920 22.108 1.00 45.28 88 ALA A N 1
ATOM 656 C CA . ALA A 1 88 ? 5.434 -0.425 22.650 1.00 45.28 88 ALA A CA 1
ATOM 657 C C . ALA A 1 88 ? 6.182 -1.391 21.686 1.00 45.28 88 ALA A C 1
ATOM 659 O O . ALA A 1 88 ? 6.259 -2.587 21.920 1.00 45.28 88 ALA A O 1
ATOM 660 N N . PHE A 1 89 ? 6.755 -0.871 20.602 1.00 50.56 89 PHE A N 1
ATOM 661 C CA . PHE A 1 89 ? 7.327 -1.603 19.476 1.00 50.56 89 PHE A CA 1
ATOM 662 C C . PHE A 1 89 ? 8.854 -1.701 19.569 1.00 50.56 89 PHE A C 1
ATOM 664 O O . PHE A 1 89 ? 9.587 -1.267 18.676 1.00 50.56 89 PHE A O 1
ATOM 671 N N . ASN A 1 90 ? 9.362 -2.244 20.675 1.00 43.25 90 ASN A N 1
ATOM 672 C CA . ASN A 1 90 ? 10.800 -2.318 20.904 1.00 43.25 90 ASN A CA 1
ATOM 673 C C . ASN A 1 90 ? 11.426 -3.604 20.336 1.00 43.25 90 ASN A C 1
ATOM 675 O O . ASN A 1 90 ? 11.975 -4.397 21.093 1.00 43.25 90 ASN A O 1
ATOM 679 N N . ARG A 1 91 ? 11.476 -3.674 18.994 1.00 46.44 91 ARG A N 1
ATOM 680 C CA . ARG A 1 91 ? 12.591 -4.147 18.133 1.00 46.44 91 ARG A CA 1
ATOM 681 C C . ARG A 1 91 ? 12.235 -5.089 16.992 1.00 46.44 91 ARG A C 1
ATOM 683 O O . ARG A 1 91 ? 13.072 -5.148 16.083 1.00 46.44 91 ARG A O 1
ATOM 690 N N . GLN A 1 92 ? 11.086 -5.751 16.919 1.00 48.25 92 GLN A N 1
ATOM 691 C CA . GLN A 1 92 ? 10.755 -6.567 15.736 1.00 48.25 92 GLN A CA 1
ATOM 692 C C . GLN A 1 92 ? 9.317 -7.103 15.792 1.00 48.25 92 GLN A C 1
ATOM 694 O O . GLN A 1 92 ? 9.092 -8.156 16.369 1.00 48.25 92 GLN A O 1
ATOM 699 N N . PRO A 1 93 ? 8.330 -6.444 15.158 1.00 52.00 93 PRO A N 1
ATOM 700 C CA . PRO A 1 93 ? 7.050 -7.099 14.935 1.00 52.00 93 PRO A CA 1
ATOM 701 C C . PRO A 1 93 ? 7.253 -8.197 13.881 1.00 52.00 93 PRO A C 1
ATOM 703 O O . PRO A 1 93 ? 7.487 -7.908 12.704 1.00 52.00 93 PRO A O 1
ATOM 706 N N . ASP A 1 94 ? 7.208 -9.455 14.310 1.00 48.75 94 ASP A N 1
ATOM 707 C CA . ASP A 1 94 ? 7.378 -10.630 13.453 1.00 48.75 94 ASP A CA 1
ATOM 708 C C . ASP A 1 94 ? 6.044 -11.143 12.889 1.00 48.75 94 ASP A C 1
ATOM 710 O O . ASP A 1 94 ? 6.034 -11.858 11.889 1.00 48.75 94 ASP A O 1
ATOM 714 N N . GLN A 1 95 ? 4.899 -10.733 13.450 1.00 49.22 95 GLN A N 1
ATOM 715 C CA . GLN A 1 95 ? 3.581 -11.113 12.930 1.00 49.22 95 GLN A CA 1
ATOM 716 C C . GLN A 1 95 ? 2.494 -10.088 13.286 1.00 49.22 95 GLN A C 1
ATOM 718 O O . GLN A 1 95 ? 2.456 -9.603 14.413 1.00 49.22 95 GLN A O 1
ATOM 723 N N . ILE A 1 96 ? 1.582 -9.779 12.355 1.00 51.28 96 ILE A N 1
ATOM 724 C CA . ILE A 1 96 ? 0.352 -9.020 12.648 1.00 51.28 96 ILE A CA 1
ATOM 725 C C . ILE A 1 96 ? -0.732 -10.015 13.085 1.00 51.28 96 ILE A C 1
ATOM 727 O O . ILE A 1 96 ? -1.029 -10.957 12.354 1.00 51.28 96 ILE A O 1
ATOM 731 N N . LYS A 1 97 ? -1.339 -9.819 14.258 1.00 42.81 97 LYS A N 1
ATOM 732 C CA . LYS A 1 97 ? -2.463 -10.609 14.776 1.00 42.81 97 LYS A CA 1
ATOM 733 C C . LYS A 1 97 ? -3.588 -9.676 15.232 1.00 42.81 97 LYS A C 1
ATOM 735 O O . LYS A 1 97 ? -3.642 -9.246 16.373 1.00 42.81 97 LYS A O 1
ATOM 740 N N . ILE A 1 98 ? -4.515 -9.339 14.345 1.00 49.62 98 ILE A N 1
ATOM 741 C CA . ILE A 1 98 ? -5.664 -8.481 14.679 1.00 49.62 98 ILE A CA 1
ATOM 742 C C . ILE A 1 98 ? -6.738 -9.350 15.358 1.00 49.62 98 ILE A C 1
ATOM 744 O O . ILE A 1 98 ? -7.283 -10.255 14.728 1.00 49.62 98 ILE A O 1
ATOM 748 N N . ILE A 1 99 ? -7.040 -9.128 16.646 1.00 40.41 99 ILE A N 1
ATOM 749 C CA . ILE A 1 99 ? -8.092 -9.885 17.351 1.00 40.41 99 ILE A CA 1
ATOM 750 C C . ILE A 1 99 ? -9.460 -9.423 16.836 1.00 40.41 99 ILE A C 1
ATOM 752 O O . ILE A 1 99 ? -9.876 -8.282 17.041 1.00 40.41 99 ILE A O 1
ATOM 756 N N . ALA A 1 100 ? -10.176 -10.326 16.166 1.00 33.88 100 ALA A N 1
ATOM 757 C CA . ALA A 1 100 ? -11.555 -10.111 15.754 1.00 33.88 100 ALA A CA 1
ATOM 758 C C . ALA A 1 100 ? -12.461 -10.036 16.995 1.00 33.88 100 ALA A C 1
ATOM 760 O O . ALA A 1 100 ? -12.679 -11.042 17.667 1.00 33.88 100 ALA A O 1
ATOM 761 N N . GLY A 1 101 ? -12.975 -8.845 17.305 1.00 36.88 101 GLY A N 1
ATOM 762 C CA . GLY A 1 101 ? -13.931 -8.656 18.400 1.00 36.88 101 GLY A CA 1
ATOM 763 C C . GLY A 1 101 ? -13.897 -7.284 19.056 1.00 36.88 101 GLY A C 1
ATOM 764 O O . GLY A 1 101 ? -14.861 -6.937 19.730 1.00 36.88 101 GLY A O 1
ATOM 765 N N . ASP A 1 102 ? -12.846 -6.491 18.837 1.00 40.62 102 ASP A N 1
ATOM 766 C CA . ASP A 1 102 ? -12.809 -5.138 19.379 1.00 40.62 102 ASP A CA 1
ATOM 767 C C . ASP A 1 102 ? -13.291 -4.094 18.359 1.00 40.62 102 ASP A C 1
ATOM 769 O O . ASP A 1 102 ? -12.770 -3.960 17.245 1.00 40.62 102 ASP A O 1
ATOM 773 N N . SER A 1 103 ? -14.316 -3.353 18.772 1.00 40.31 103 SER A N 1
ATOM 774 C CA . SER A 1 103 ? -14.891 -2.172 18.119 1.00 40.31 103 SER A CA 1
ATOM 775 C C . SER A 1 103 ? -13.893 -1.024 17.914 1.00 40.31 103 SER A C 1
ATOM 777 O O . SER A 1 103 ? -14.211 -0.066 17.219 1.00 40.31 103 SER A O 1
ATOM 779 N N . SER A 1 104 ? -12.697 -1.116 18.497 1.00 43.47 104 SER A N 1
ATOM 780 C CA . SER A 1 104 ? -11.629 -0.113 18.427 1.00 43.47 104 SER A CA 1
ATOM 781 C C . SER A 1 104 ? -10.705 -0.223 17.204 1.00 43.47 104 SER A C 1
ATOM 783 O O . SER A 1 104 ? -9.885 0.659 16.989 1.00 43.47 104 SER A O 1
ATOM 785 N N . GLY A 1 105 ? -10.793 -1.290 16.397 1.00 45.12 105 GLY A N 1
ATOM 786 C CA . GLY A 1 105 ? -9.906 -1.448 15.234 1.00 45.12 105 GLY A CA 1
ATOM 787 C C . GLY A 1 105 ? -8.457 -1.832 15.576 1.00 45.12 105 GLY A C 1
ATOM 788 O O . GLY A 1 105 ? -7.596 -1.752 14.703 1.00 45.12 105 GLY A O 1
ATO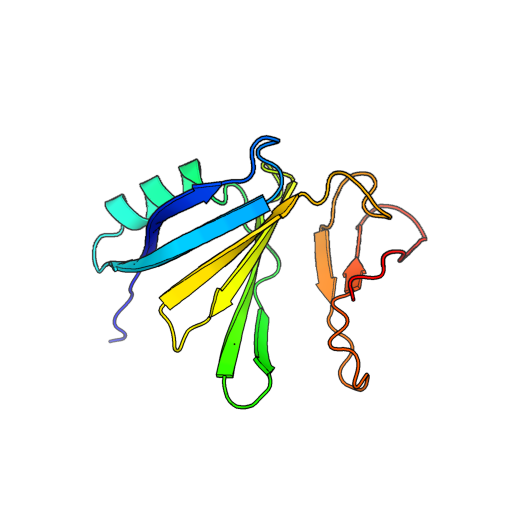M 789 N N . MET A 1 106 ? -8.197 -2.292 16.805 1.00 47.56 106 MET A N 1
ATOM 790 C CA . MET A 1 106 ? -6.850 -2.600 17.291 1.00 47.56 106 MET A CA 1
ATOM 791 C C . MET A 1 106 ? -6.109 -3.659 16.466 1.00 47.56 106 MET A C 1
ATOM 793 O O . MET A 1 106 ? -6.587 -4.779 16.274 1.00 47.56 106 MET A O 1
ATOM 797 N N . VAL A 1 107 ? -4.893 -3.310 16.043 1.00 54.91 107 VAL A N 1
ATOM 798 C CA . VAL A 1 107 ? -3.935 -4.195 15.371 1.00 54.91 107 VAL A CA 1
ATOM 799 C C . VAL A 1 107 ? -2.895 -4.645 16.398 1.00 54.91 107 VAL A C 1
ATOM 801 O O . VAL A 1 107 ? -2.113 -3.817 16.858 1.00 54.91 107 VAL A O 1
ATOM 804 N N . TYR A 1 108 ? -2.872 -5.931 16.771 1.00 51.69 108 TYR A N 1
ATOM 805 C CA . TYR A 1 108 ? -1.816 -6.459 17.646 1.00 51.69 108 TYR A CA 1
ATOM 806 C C . TYR A 1 108 ? -0.663 -6.989 16.802 1.00 51.69 108 TYR A C 1
ATOM 808 O O . TYR A 1 108 ? -0.878 -7.553 15.729 1.00 51.69 108 TYR A O 1
ATOM 816 N N . PHE A 1 109 ? 0.560 -6.838 17.299 1.00 53.12 109 PHE A N 1
ATOM 817 C CA . PHE A 1 109 ? 1.755 -7.403 16.686 1.00 53.12 109 PHE A CA 1
ATOM 818 C C . PHE A 1 109 ? 2.427 -8.347 17.682 1.00 53.12 109 PHE A C 1
ATOM 820 O O . PHE A 1 109 ? 2.549 -8.019 18.861 1.00 53.12 109 PHE A O 1
ATOM 827 N N . CYS A 1 110 ? 2.837 -9.523 17.216 1.00 43.66 110 CYS A N 1
ATOM 828 C CA . CYS A 1 110 ? 3.635 -10.467 17.989 1.00 43.66 110 CYS A CA 1
ATOM 829 C C . CYS A 1 110 ? 5.112 -10.278 17.615 1.00 43.66 110 CYS A C 1
ATOM 831 O O . CYS A 1 110 ? 5.457 -10.362 16.434 1.00 43.66 110 CYS A O 1
ATOM 833 N N . GLU A 1 111 ? 5.964 -10.004 18.603 1.00 45.06 111 GLU A N 1
ATOM 834 C CA . GLU A 1 111 ? 7.422 -10.131 18.480 1.00 45.06 111 GLU A CA 1
ATOM 835 C C . GLU A 1 111 ? 7.789 -11.598 18.748 1.00 45.06 111 GLU A C 1
ATOM 837 O O . GLU A 1 111 ? 7.337 -12.154 19.752 1.00 45.06 111 GLU A O 1
ATOM 842 N N . ASP A 1 112 ? 8.564 -12.255 17.881 1.00 41.03 112 ASP A N 1
ATOM 843 C CA . ASP A 1 112 ? 9.013 -13.627 18.145 1.00 41.03 112 ASP A CA 1
ATOM 844 C C . ASP A 1 112 ? 10.403 -13.567 18.797 1.00 41.03 112 ASP A C 1
ATOM 846 O O . ASP A 1 112 ? 11.431 -13.404 18.140 1.00 41.03 112 ASP A O 1
ATOM 850 N N . GLY A 1 113 ? 10.436 -13.618 20.135 1.00 39.91 113 GLY A N 1
ATOM 851 C CA . GLY A 1 113 ? 11.693 -13.566 20.894 1.00 39.91 113 GLY A CA 1
ATOM 852 C C . GLY A 1 113 ? 11.601 -13.340 22.406 1.00 39.91 113 GLY A C 1
ATOM 853 O O . GLY A 1 113 ? 12.632 -13.348 23.079 1.00 39.91 113 GLY A O 1
ATOM 854 N N . GLY A 1 114 ? 10.409 -13.165 22.975 1.00 38.78 114 GLY A N 1
ATOM 855 C CA . GLY A 1 114 ? 10.228 -12.986 24.415 1.00 38.78 114 GLY A CA 1
ATOM 856 C C . GLY A 1 114 ? 8.762 -13.104 24.815 1.00 38.78 114 GLY A C 1
ATOM 857 O O . GLY A 1 114 ? 7.873 -12.913 23.995 1.00 38.78 114 GLY A O 1
ATOM 858 N N . SER A 1 115 ? 8.505 -13.444 26.075 1.00 38.44 115 SER A N 1
ATOM 859 C CA . SER A 1 115 ? 7.185 -13.769 26.640 1.00 38.44 115 SER A CA 1
ATOM 860 C C . SER A 1 115 ? 6.151 -12.627 26.650 1.00 38.44 115 SER A C 1
ATOM 862 O O . SER A 1 115 ? 5.101 -12.782 27.271 1.00 38.44 115 SER A O 1
ATOM 864 N N . ASP A 1 116 ? 6.421 -11.500 25.990 1.00 41.97 116 ASP A N 1
ATOM 865 C CA . ASP A 1 116 ? 5.655 -10.263 26.114 1.00 41.97 116 ASP A CA 1
ATOM 866 C C . ASP A 1 116 ? 5.017 -9.863 24.775 1.00 41.97 116 ASP A C 1
ATOM 868 O O . ASP A 1 116 ? 5.655 -9.329 23.873 1.00 41.97 116 ASP A O 1
ATOM 872 N N . CYS A 1 117 ? 3.708 -10.101 24.653 1.00 41.78 117 CYS A N 1
ATOM 873 C CA . CYS A 1 117 ? 2.873 -9.519 23.602 1.00 41.78 117 CYS A CA 1
ATOM 874 C C . CYS A 1 117 ? 2.404 -8.133 24.068 1.00 41.78 117 CYS A C 1
ATOM 876 O O . CYS A 1 117 ? 1.467 -8.046 24.862 1.00 41.78 117 CYS A O 1
ATOM 878 N N . GLY A 1 118 ? 3.029 -7.049 23.607 1.00 40.50 118 GLY A N 1
ATOM 879 C CA . GLY A 1 118 ? 2.666 -5.707 24.063 1.00 40.50 118 GLY A CA 1
ATOM 880 C C . GLY A 1 118 ? 2.716 -4.656 22.965 1.00 40.50 118 GLY A C 1
ATOM 881 O O . GLY A 1 118 ? 3.791 -4.228 22.578 1.00 40.50 118 GLY A O 1
ATOM 882 N N . GLY A 1 119 ? 1.551 -4.168 22.532 1.00 39.31 119 GLY A N 1
ATOM 883 C CA . GLY A 1 119 ? 1.446 -2.879 21.851 1.00 39.31 119 GLY A CA 1
ATOM 884 C C . GLY A 1 119 ? 0.051 -2.555 21.329 1.00 39.31 119 GLY A C 1
ATOM 885 O O . GLY A 1 119 ? -0.484 -3.286 20.502 1.00 39.31 119 GLY A O 1
ATOM 886 N N . LEU A 1 120 ? -0.525 -1.457 21.836 1.00 39.66 120 LEU A N 1
ATOM 887 C CA . LEU A 1 120 ? -1.800 -0.885 21.394 1.00 39.66 120 LEU A CA 1
ATOM 888 C C . LEU A 1 120 ? -1.569 0.126 20.261 1.00 39.66 120 LEU A C 1
ATOM 890 O O . LEU A 1 120 ? -0.713 1.002 20.382 1.00 39.66 120 LEU A O 1
ATOM 894 N N . TYR A 1 121 ? -2.382 0.046 19.208 1.00 39.03 121 TYR A N 1
ATOM 895 C CA . TYR A 1 121 ? -2.557 1.105 18.214 1.00 39.03 121 TYR A CA 1
ATOM 896 C C . TYR A 1 121 ? -4.0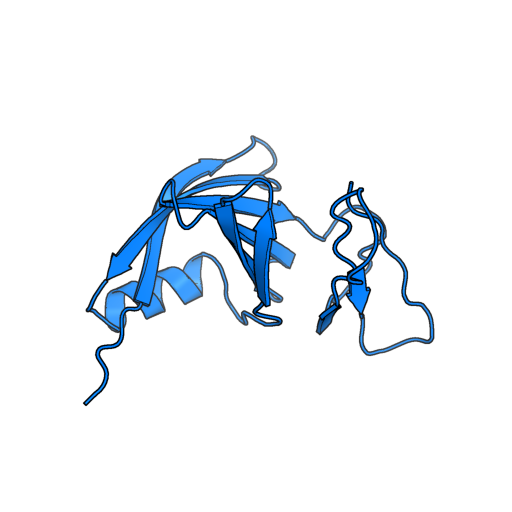58 1.404 18.118 1.00 39.03 121 TYR A C 1
ATOM 898 O O . TYR A 1 121 ? -4.833 0.496 17.807 1.00 39.03 121 TYR A O 1
ATOM 906 N N . SER A 1 122 ? -4.447 2.634 18.468 1.00 36.84 122 SER A N 1
ATOM 907 C CA . SER A 1 122 ? -5.815 3.168 18.401 1.00 36.84 122 SER A CA 1
ATOM 908 C C . SER A 1 122 ? -5.944 4.174 17.273 1.00 36.84 122 SER A C 1
ATOM 910 O O . SER A 1 122 ? -5.023 5.022 17.201 1.00 36.84 122 SER A O 1
#

Sequence (122 aa):
AGSYSYLVISTCDVSGDGKSGSCGFVWSASYADGAASARQWFPKAEGIDTRTVDGVSRLYFVSKERKRLLILNLASMTLEFSSTESGAFNRQPDQIKIIAGDSSGMVYFCEDGGSDCGGLYS

Secondary structure (DSSP, 8-state):
-----EEEEEEEEE-TTSSEEEEEEEEES-HHHHHHHHHHH-TTEEEEEEEEETTEEEEEEEETTTTEEEEEETTTTEEEEEESSSSS--S---EEE--TT-TT---EEE-TTSS-------

pLDDT: mean 75.71, std 21.74, range [33.88, 97.75]

Foldseek 3Di:
DDQAWAKAWDDWDADPVRFKTKTAIDTHSDPVRRVVRCVVPADPKDAWDWDQDPNWIKIWIHRFVQQKIWIAGPVVRMIIIGHLVDFPNPHGQHYWDQDPDDPPRWIWGDDPDDPDRDGTDD

Radius of gyration: 14.78 Å; chains: 1; bounding box: 31×35×42 Å

Organism: NCBI:txid127549